Protein AF-A0A4U3AS65-F1 (afdb_monomer_lite)

Radius o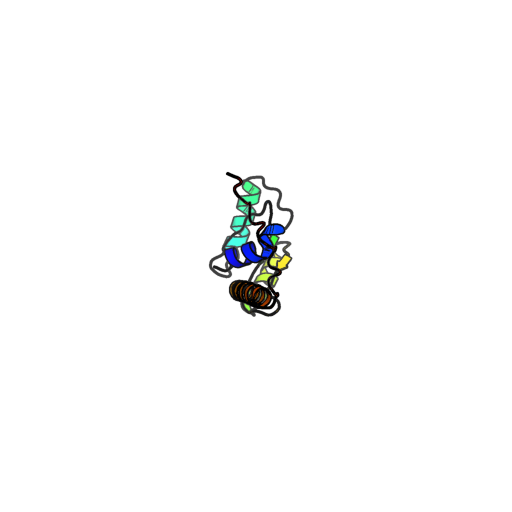f gyration: 22.05 Å; chains: 1; bounding box: 45×23×76 Å

Structure (mmCIF, N/CA/C/O backbone):
data_AF-A0A4U3AS65-F1
#
_entry.id   AF-A0A4U3AS65-F1
#
loop_
_atom_site.group_PDB
_atom_site.id
_atom_site.type_symbol
_atom_site.label_atom_id
_atom_site.label_alt_id
_atom_site.label_comp_id
_atom_site.label_asym_id
_atom_site.label_entity_id
_atom_site.label_seq_id
_atom_site.pdbx_PDB_ins_code
_atom_site.Cartn_x
_atom_site.Cartn_y
_atom_site.Cartn_z
_atom_site.occupancy
_atom_site.B_iso_or_equiv
_atom_site.auth_seq_id
_atom_site.auth_comp_id
_atom_site.auth_asym_id
_atom_site.auth_atom_id
_atom_site.pdbx_PDB_model_num
ATOM 1 N N . ILE A 1 1 ? 0.220 8.470 -8.718 1.00 72.81 1 ILE A N 1
ATOM 2 C CA . ILE A 1 1 ? 0.093 7.742 -10.009 1.00 72.81 1 ILE A CA 1
ATOM 3 C C . ILE A 1 1 ? 0.071 6.235 -9.754 1.00 72.81 1 ILE A C 1
ATOM 5 O O . ILE A 1 1 ? -0.701 5.524 -10.386 1.00 72.81 1 ILE A O 1
ATOM 9 N N . ASP A 1 2 ? 0.804 5.775 -8.745 1.00 75.56 2 ASP A N 1
ATOM 10 C CA . ASP A 1 2 ? 1.026 4.360 -8.418 1.00 75.56 2 ASP A CA 1
ATOM 11 C C . ASP A 1 2 ? -0.244 3.586 -8.068 1.00 75.56 2 ASP A C 1
ATOM 13 O O . ASP A 1 2 ? -0.440 2.489 -8.579 1.00 75.56 2 ASP A O 1
ATOM 17 N N . MET A 1 3 ? -1.166 4.186 -7.304 1.00 84.94 3 MET A N 1
ATOM 18 C CA . MET A 1 3 ? -2.455 3.558 -6.971 1.00 84.94 3 MET A CA 1
ATOM 19 C C . MET A 1 3 ? -3.253 3.159 -8.223 1.00 84.94 3 MET A C 1
ATOM 21 O O . MET A 1 3 ? -3.774 2.049 -8.306 1.00 84.94 3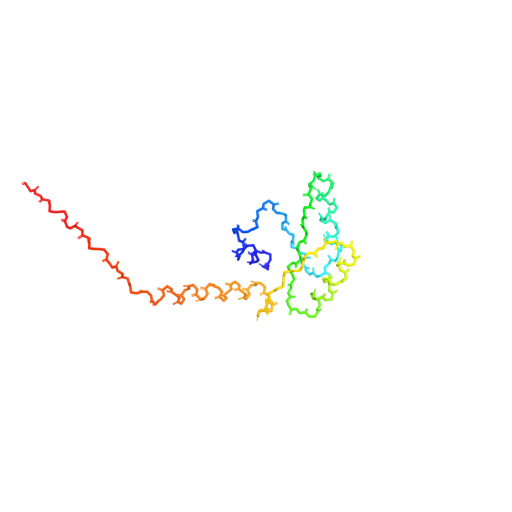 MET A O 1
ATOM 25 N N . LEU A 1 4 ? -3.340 4.056 -9.212 1.00 84.88 4 LEU A N 1
ATOM 26 C CA . LEU A 1 4 ? -4.071 3.782 -10.451 1.00 84.88 4 LEU A CA 1
ATOM 27 C C . LEU A 1 4 ? -3.323 2.781 -11.332 1.00 84.88 4 LEU A C 1
ATOM 29 O O . LEU A 1 4 ? -3.962 1.960 -11.985 1.00 84.88 4 LEU A O 1
ATOM 33 N N . SER A 1 5 ? -1.988 2.818 -11.337 1.00 83.94 5 SER A N 1
ATOM 34 C CA . SER A 1 5 ? -1.178 1.830 -12.052 1.00 83.94 5 SER A CA 1
ATOM 35 C C . SER A 1 5 ? -1.382 0.426 -11.480 1.00 83.94 5 SER A C 1
ATOM 37 O O . SER A 1 5 ? -1.661 -0.498 -12.242 1.00 83.94 5 SER A O 1
ATOM 39 N N . HIS A 1 6 ? -1.347 0.274 -10.153 1.00 84.69 6 HIS A N 1
ATOM 40 C CA . HIS A 1 6 ? -1.612 -0.994 -9.468 1.00 84.69 6 HIS A CA 1
ATOM 41 C C . HIS A 1 6 ? -3.019 -1.527 -9.763 1.00 84.69 6 HIS A C 1
ATOM 43 O O . HIS A 1 6 ? -3.167 -2.676 -10.190 1.00 84.69 6 HIS A O 1
ATOM 49 N N . TRP A 1 7 ? -4.040 -0.671 -9.639 1.00 86.75 7 TRP A N 1
ATOM 50 C CA . TRP A 1 7 ? -5.416 -1.043 -9.966 1.00 86.75 7 TRP A CA 1
ATOM 51 C C . TRP A 1 7 ? -5.574 -1.446 -11.434 1.00 86.75 7 TRP A C 1
ATOM 53 O O . TRP A 1 7 ? -6.159 -2.484 -11.721 1.00 86.75 7 TRP A O 1
ATOM 63 N N . SER A 1 8 ? -4.999 -0.684 -12.369 1.00 84.12 8 SER A N 1
ATOM 64 C CA . SER A 1 8 ? -5.101 -0.958 -13.807 1.00 84.12 8 SER A CA 1
ATOM 65 C C . SER A 1 8 ? -4.480 -2.303 -14.197 1.00 84.12 8 SER A C 1
ATOM 67 O O . SER A 1 8 ? -5.053 -3.013 -15.024 1.00 84.12 8 SER A O 1
ATOM 69 N N . ILE A 1 9 ? -3.353 -2.685 -13.585 1.00 83.44 9 ILE A N 1
ATOM 70 C CA . ILE A 1 9 ? -2.699 -3.984 -13.824 1.00 83.44 9 ILE A CA 1
ATOM 71 C C . ILE A 1 9 ? -3.576 -5.141 -13.314 1.00 83.44 9 ILE A C 1
ATOM 73 O O . ILE A 1 9 ? -3.609 -6.219 -13.911 1.00 83.44 9 ILE A O 1
ATOM 77 N N . LYS A 1 10 ? -4.300 -4.931 -12.208 1.00 82.31 10 LYS A N 1
ATOM 78 C CA . LYS A 1 10 ? -5.055 -5.971 -11.492 1.00 82.31 10 LYS A CA 1
ATOM 79 C C . LYS A 1 10 ? -6.567 -5.745 -11.508 1.00 82.31 10 LYS A C 1
ATOM 81 O O . LYS A 1 10 ? -7.261 -6.289 -10.653 1.00 82.31 10 LYS A O 1
ATOM 86 N N . GLN A 1 11 ? -7.089 -5.020 -12.497 1.00 79.25 11 GLN A N 1
ATOM 87 C CA . GLN A 1 11 ? -8.501 -4.612 -12.569 1.00 79.25 11 GLN A CA 1
ATOM 88 C C . GLN A 1 11 ? -9.487 -5.785 -12.428 1.00 79.25 11 GLN A C 1
ATOM 90 O O . GLN A 1 11 ? -10.525 -5.659 -11.792 1.00 79.25 11 GLN A O 1
ATOM 95 N N . ASN A 1 12 ? -9.120 -6.964 -12.940 1.00 80.38 12 ASN A N 1
ATOM 96 C CA . ASN A 1 12 ? -9.956 -8.164 -12.865 1.00 80.38 12 ASN A CA 1
ATOM 97 C C . ASN A 1 12 ? -9.889 -8.876 -11.502 1.00 80.38 12 ASN A C 1
ATOM 99 O O . ASN A 1 12 ? -10.704 -9.751 -11.234 1.00 80.38 12 ASN A O 1
ATOM 103 N N . LYS A 1 13 ? -8.900 -8.550 -10.661 1.00 82.56 13 LYS A N 1
ATOM 104 C CA . LYS A 1 13 ? -8.659 -9.175 -9.350 1.00 82.56 13 LYS A CA 1
ATOM 105 C C . LYS A 1 13 ? -9.095 -8.285 -8.186 1.00 82.56 13 LYS A C 1
ATOM 107 O O . LYS A 1 13 ? -9.463 -8.805 -7.142 1.00 82.56 13 LYS A O 1
ATOM 112 N N . ILE A 1 14 ? -9.035 -6.964 -8.352 1.00 83.94 14 ILE A N 1
ATOM 113 C CA . ILE A 1 14 ? -9.380 -5.999 -7.305 1.00 83.94 14 ILE A CA 1
ATOM 114 C C . ILE A 1 14 ? -10.855 -5.617 -7.456 1.00 83.94 14 ILE A C 1
ATOM 116 O O . ILE A 1 14 ? -11.206 -4.753 -8.257 1.00 83.94 14 ILE A O 1
ATOM 120 N N . GLN A 1 15 ? -11.716 -6.269 -6.676 1.00 83.69 15 GLN A N 1
ATOM 121 C CA . GLN A 1 15 ? -13.151 -5.985 -6.588 1.00 83.69 15 GLN A CA 1
ATOM 122 C C . GLN A 1 15 ? -13.553 -5.793 -5.124 1.00 83.69 15 GLN A C 1
ATOM 124 O O . GLN A 1 15 ? -12.935 -6.380 -4.240 1.00 83.69 15 GLN A O 1
ATOM 129 N N . ASN A 1 16 ? -14.585 -4.980 -4.866 1.00 86.44 16 ASN A N 1
ATOM 130 C CA . ASN A 1 16 ? -15.064 -4.664 -3.510 1.00 86.44 16 ASN A CA 1
ATOM 131 C C . ASN A 1 16 ? -13.951 -4.176 -2.563 1.00 86.44 16 ASN A C 1
ATOM 133 O O . ASN A 1 16 ? -13.939 -4.497 -1.378 1.00 86.44 16 ASN A O 1
ATOM 137 N N . ALA A 1 17 ? -12.998 -3.418 -3.105 1.00 87.31 17 ALA A N 1
ATOM 138 C CA . ALA A 1 17 ? -11.825 -2.951 -2.382 1.00 87.31 17 ALA A CA 1
ATOM 139 C C . ALA A 1 17 ? -11.862 -1.432 -2.200 1.00 87.31 17 ALA A C 1
ATOM 141 O O . ALA A 1 17 ? -12.274 -0.693 -3.097 1.00 87.31 17 ALA A O 1
ATOM 142 N N . ARG A 1 18 ? -11.353 -0.961 -1.058 1.00 88.19 18 ARG A N 1
ATOM 143 C CA . ARG A 1 18 ? -11.042 0.453 -0.829 1.00 88.19 18 ARG A CA 1
ATOM 144 C C . ARG A 1 18 ? -9.572 0.683 -1.159 1.00 88.19 18 ARG A C 1
ATOM 146 O O . ARG A 1 18 ? -8.697 0.141 -0.492 1.00 88.19 18 ARG A O 1
ATOM 153 N N . LEU A 1 19 ? -9.304 1.488 -2.182 1.00 89.19 19 LEU A N 1
ATOM 154 C CA . LEU A 1 19 ? -7.945 1.896 -2.533 1.00 89.19 19 LEU A CA 1
ATOM 155 C C . LEU A 1 19 ? -7.618 3.223 -1.855 1.00 89.19 19 LEU A C 1
ATOM 157 O O . LEU A 1 19 ? -8.404 4.168 -1.923 1.00 89.19 19 LEU A O 1
ATOM 161 N N . VAL A 1 20 ? -6.451 3.298 -1.216 1.00 87.94 20 VAL A N 1
ATOM 162 C CA . VAL A 1 20 ? -6.009 4.491 -0.489 1.00 87.94 20 VAL A CA 1
ATOM 163 C C . VAL A 1 20 ? -4.614 4.886 -0.939 1.00 87.94 20 VAL A C 1
ATOM 165 O O . VAL A 1 20 ? -3.656 4.134 -0.790 1.00 87.94 20 VAL A O 1
ATOM 168 N N . SER A 1 21 ? -4.497 6.102 -1.472 1.00 88.38 21 SER A N 1
ATOM 169 C CA . SER A 1 21 ? -3.208 6.704 -1.807 1.00 88.38 21 SER A CA 1
ATOM 170 C C . SER A 1 21 ? -2.625 7.403 -0.584 1.00 88.38 21 SER A C 1
ATOM 172 O O . SER A 1 21 ? -3.196 8.369 -0.076 1.00 88.38 21 SER A O 1
ATOM 174 N N . MET A 1 22 ? -1.461 6.950 -0.124 1.00 84.00 22 MET A N 1
ATOM 175 C CA . MET A 1 22 ? -0.850 7.458 1.107 1.00 84.00 22 MET A CA 1
ATOM 176 C C . MET A 1 22 ? -0.013 8.736 0.927 1.00 84.00 22 MET A C 1
ATOM 178 O O . MET A 1 22 ? 0.341 9.365 1.924 1.00 84.00 22 MET A O 1
ATOM 182 N N . HIS A 1 23 ? 0.290 9.148 -0.314 1.00 79.50 23 HIS A N 1
ATOM 183 C CA . HIS A 1 23 ? 1.200 10.272 -0.606 1.00 79.50 23 HIS A CA 1
ATOM 184 C C . HIS A 1 23 ? 2.495 10.209 0.244 1.00 79.50 23 HIS A C 1
ATOM 186 O O . HIS A 1 23 ? 2.847 11.165 0.944 1.00 79.50 23 HIS A O 1
ATOM 192 N N . GLY A 1 24 ? 3.161 9.046 0.223 1.00 79.00 24 GLY A N 1
ATOM 193 C CA . GLY A 1 24 ? 4.355 8.723 1.015 1.00 79.00 24 GLY A CA 1
ATOM 194 C C . GLY A 1 24 ? 4.112 7.683 2.118 1.00 79.00 24 GLY A C 1
ATOM 195 O O . GLY A 1 24 ? 2.978 7.291 2.388 1.00 79.00 24 GLY A O 1
ATOM 196 N N . LEU A 1 25 ? 5.188 7.235 2.771 1.00 81.94 25 LEU A N 1
ATOM 197 C CA . LEU A 1 25 ? 5.174 6.197 3.814 1.00 81.94 25 LEU A CA 1
ATOM 198 C C . LEU A 1 25 ? 4.654 6.747 5.156 1.00 81.94 25 LEU A C 1
ATOM 200 O O . LEU A 1 25 ? 5.418 7.066 6.064 1.00 81.94 25 LEU A O 1
ATOM 204 N N . LYS A 1 26 ? 3.333 6.913 5.271 1.00 86.00 26 LYS A N 1
ATOM 205 C CA . LYS A 1 26 ? 2.669 7.495 6.450 1.00 86.00 26 LYS A CA 1
ATOM 206 C C . LYS A 1 26 ? 1.807 6.463 7.174 1.00 86.00 26 LYS A C 1
ATOM 208 O O . LYS A 1 26 ? 0.659 6.234 6.799 1.00 86.00 26 LYS A O 1
ATOM 213 N N . SER A 1 27 ? 2.313 5.908 8.276 1.00 84.38 27 SER A N 1
ATOM 214 C CA . SER A 1 27 ? 1.597 4.899 9.083 1.00 84.38 27 SER A CA 1
ATOM 215 C C . SER A 1 27 ? 0.244 5.399 9.595 1.00 84.38 27 SER A C 1
ATOM 217 O O . SER A 1 27 ? -0.734 4.656 9.593 1.00 84.38 27 SER A O 1
ATOM 219 N N . LYS A 1 28 ? 0.159 6.688 9.964 1.00 86.81 28 LYS A N 1
ATOM 220 C CA . LYS A 1 28 ? -1.091 7.318 10.422 1.00 86.81 28 LYS A CA 1
ATOM 221 C C . LYS A 1 28 ? -2.213 7.188 9.394 1.00 86.81 28 LYS A C 1
ATOM 223 O O . LYS A 1 28 ? -3.340 6.912 9.776 1.00 86.81 28 LYS A O 1
ATOM 228 N N . THR A 1 29 ? -1.906 7.350 8.108 1.00 87.81 29 THR A N 1
ATOM 229 C CA . THR A 1 29 ? -2.902 7.268 7.033 1.00 87.81 29 THR A CA 1
ATOM 230 C C . THR A 1 29 ? -3.462 5.856 6.894 1.00 87.81 29 THR A C 1
ATOM 232 O O . THR A 1 29 ? -4.669 5.701 6.732 1.00 87.81 29 THR A O 1
ATOM 235 N N . VAL A 1 30 ? -2.614 4.829 7.016 1.00 87.12 30 VAL A N 1
ATOM 236 C CA . VAL A 1 30 ? -3.053 3.425 6.953 1.00 87.12 30 VAL A CA 1
ATOM 237 C C . VAL A 1 30 ? -3.975 3.098 8.122 1.00 87.12 30 VAL A C 1
ATOM 239 O O . VAL A 1 30 ? -5.079 2.598 7.922 1.00 87.12 30 VAL A O 1
ATOM 242 N N . ILE A 1 31 ? -3.547 3.436 9.340 1.00 88.12 31 ILE A N 1
ATOM 243 C CA . ILE A 1 31 ? -4.322 3.167 10.554 1.00 88.12 31 ILE A CA 1
ATOM 244 C C . ILE A 1 31 ? -5.648 3.934 10.520 1.00 88.12 31 ILE A C 1
ATOM 246 O O . ILE A 1 31 ? -6.690 3.355 10.817 1.00 88.12 31 ILE A O 1
ATOM 250 N N . GLN A 1 32 ? -5.627 5.209 10.122 1.00 90.25 32 GLN A N 1
ATOM 251 C CA . GLN A 1 32 ? -6.835 6.022 10.006 1.00 90.25 32 GLN A CA 1
ATOM 252 C C . GLN A 1 32 ? -7.816 5.411 9.003 1.00 90.25 32 GLN A C 1
ATOM 254 O O . GLN A 1 32 ? -8.977 5.214 9.340 1.00 90.25 32 GLN A O 1
ATOM 259 N N . SER A 1 33 ? -7.339 5.010 7.821 1.00 89.69 33 SER A N 1
ATOM 260 C CA . SER A 1 33 ? -8.191 4.360 6.825 1.00 89.69 33 SER A CA 1
ATOM 261 C C . SER A 1 33 ? -8.800 3.053 7.327 1.00 89.69 33 SER A C 1
ATOM 263 O O . SER A 1 33 ? -9.941 2.746 6.980 1.00 89.69 33 SER A O 1
ATOM 265 N N . LEU A 1 34 ? -8.047 2.264 8.095 1.00 88.69 34 LEU A N 1
ATOM 266 C CA . LEU A 1 34 ? -8.548 1.019 8.670 1.00 88.69 34 LEU A CA 1
ATOM 267 C C . LEU A 1 34 ? -9.625 1.302 9.724 1.00 88.69 34 LEU A C 1
ATOM 269 O O . LEU A 1 34 ? -10.666 0.647 9.742 1.00 88.69 3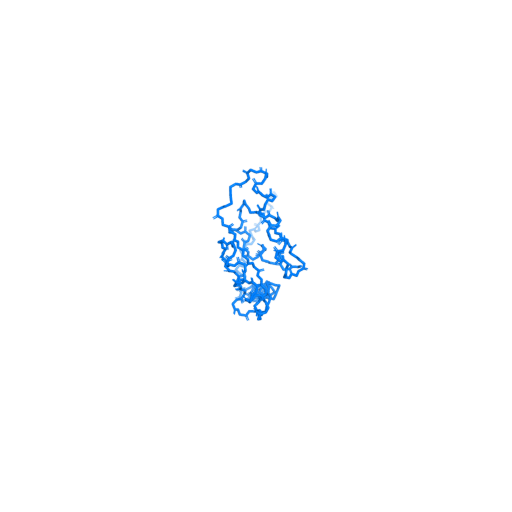4 LEU A O 1
ATOM 273 N N . MET A 1 35 ? -9.396 2.301 10.582 1.00 90.12 35 MET A N 1
ATOM 274 C CA . MET A 1 35 ? -10.379 2.734 11.574 1.00 90.12 35 MET A CA 1
ATOM 275 C C . MET A 1 35 ? -11.648 3.273 10.920 1.00 90.12 35 MET A C 1
ATOM 277 O O . MET A 1 35 ? -12.735 2.947 11.386 1.00 90.12 35 MET A O 1
ATOM 281 N N . ASP A 1 36 ? -11.526 4.071 9.863 1.00 92.31 36 ASP A N 1
ATOM 282 C CA . ASP A 1 36 ? -12.670 4.653 9.162 1.00 92.31 36 ASP A CA 1
ATOM 283 C C . ASP A 1 36 ? -13.509 3.559 8.500 1.00 92.31 36 ASP A C 1
ATOM 285 O O . ASP A 1 36 ? -14.714 3.501 8.726 1.00 92.31 36 ASP A O 1
ATOM 289 N N . ALA A 1 37 ? -12.874 2.605 7.811 1.00 89.75 37 ALA A N 1
ATOM 290 C CA . ALA A 1 37 ? -13.569 1.446 7.251 1.00 89.75 37 ALA A CA 1
ATOM 291 C C . ALA A 1 37 ? -14.289 0.617 8.332 1.00 89.75 37 ALA A C 1
ATOM 293 O O . ALA A 1 37 ? -15.435 0.211 8.144 1.00 89.75 37 ALA A O 1
ATOM 294 N N . LYS A 1 38 ? -13.660 0.419 9.497 1.00 88.94 38 LYS A N 1
ATOM 295 C CA . LYS A 1 38 ? -14.285 -0.285 10.625 1.00 88.94 38 LYS A CA 1
ATOM 296 C C . LYS A 1 38 ? -15.452 0.500 11.235 1.00 88.94 38 LYS A C 1
ATOM 298 O O . LYS A 1 38 ? -16.458 -0.100 11.598 1.00 88.94 38 LYS A O 1
ATOM 303 N N . LYS A 1 39 ? -15.338 1.828 11.348 1.00 92.38 39 LYS A N 1
ATOM 304 C CA . LYS A 1 39 ? -16.408 2.714 11.845 1.00 92.38 39 LYS A CA 1
ATOM 305 C C . LYS A 1 39 ? -17.604 2.767 10.900 1.00 92.38 39 LYS A C 1
ATOM 307 O O . LYS A 1 39 ? -18.733 2.828 11.366 1.00 92.38 39 LYS A O 1
ATOM 312 N N . GLU A 1 40 ? -17.353 2.713 9.597 1.00 92.19 40 GLU A N 1
ATOM 313 C CA . GLU A 1 40 ? -18.380 2.601 8.556 1.00 92.19 40 GLU A CA 1
ATOM 314 C C . GLU A 1 40 ? -19.077 1.221 8.566 1.00 92.19 40 GLU A C 1
ATOM 316 O O . GLU A 1 40 ? -20.082 1.034 7.886 1.00 92.19 40 GLU A O 1
ATOM 321 N N . GLY A 1 41 ? -18.585 0.260 9.361 1.00 90.44 41 GLY A N 1
ATOM 322 C CA . GLY A 1 41 ? -19.167 -1.076 9.491 1.00 90.44 41 GLY A CA 1
ATOM 323 C C . GLY A 1 41 ? -18.726 -2.052 8.401 1.00 90.44 41 GLY A C 1
ATOM 324 O O . GLY A 1 41 ? -19.371 -3.081 8.207 1.00 90.44 41 GLY A O 1
ATOM 325 N N . HIS A 1 42 ? -17.642 -1.755 7.679 1.00 88.81 42 HIS A N 1
ATOM 326 C CA . HIS A 1 42 ? -17.104 -2.663 6.673 1.00 88.81 42 HIS A CA 1
ATOM 327 C C . HIS A 1 42 ? -16.298 -3.798 7.316 1.00 88.81 42 HIS A C 1
ATOM 329 O O . HIS A 1 42 ? -15.420 -3.565 8.148 1.00 88.81 42 HIS A O 1
ATOM 335 N N . ASP A 1 43 ? -16.572 -5.029 6.881 1.00 86.19 43 ASP A N 1
ATOM 336 C CA . ASP A 1 43 ? -15.778 -6.205 7.233 1.00 86.19 43 ASP A CA 1
ATOM 337 C C . ASP A 1 43 ? -14.529 -6.283 6.342 1.00 86.19 43 ASP A C 1
ATOM 339 O O . ASP A 1 43 ? -14.615 -6.439 5.119 1.00 86.19 43 ASP A O 1
ATOM 343 N N . ILE A 1 44 ? -13.355 -6.122 6.952 1.00 87.38 44 ILE A N 1
ATOM 344 C CA . ILE A 1 44 ? -12.075 -6.032 6.247 1.00 87.38 44 ILE A CA 1
ATOM 345 C C . ILE A 1 44 ? -11.438 -7.416 6.234 1.00 87.38 44 ILE A C 1
ATOM 347 O O . ILE A 1 44 ? -10.811 -7.832 7.205 1.00 87.38 44 ILE A O 1
ATOM 351 N N . LYS A 1 45 ? -11.588 -8.121 5.110 1.00 88.12 45 LYS A N 1
ATOM 352 C CA . LYS A 1 45 ? -11.053 -9.481 4.938 1.00 88.12 45 LYS A CA 1
ATOM 353 C C . LYS A 1 45 ? -9.542 -9.518 4.773 1.00 88.12 45 LYS A C 1
ATOM 355 O O . LYS A 1 45 ? -8.892 -10.450 5.231 1.00 88.12 45 LYS A O 1
ATOM 360 N N . GLU A 1 46 ? -8.993 -8.538 4.065 1.00 89.75 46 GLU A N 1
ATOM 361 C CA . GLU A 1 46 ? -7.561 -8.451 3.822 1.00 89.75 46 GLU A CA 1
ATOM 362 C C . GLU A 1 46 ? -7.113 -7.005 3.625 1.00 89.75 46 GLU A C 1
ATOM 364 O O . GLU A 1 46 ? -7.826 -6.180 3.052 1.00 89.75 46 GLU A O 1
ATOM 369 N N . VAL A 1 47 ? -5.901 -6.719 4.096 1.00 89.31 47 VAL A N 1
ATOM 370 C CA . VAL A 1 47 ? -5.201 -5.454 3.875 1.00 89.31 47 VAL A CA 1
ATOM 371 C C . VAL A 1 47 ? -3.966 -5.757 3.042 1.00 89.31 47 VAL A C 1
ATOM 373 O O . VAL A 1 47 ? -3.142 -6.586 3.426 1.00 89.31 47 VAL A O 1
ATOM 376 N N . ILE A 1 48 ? -3.837 -5.100 1.892 1.00 90.12 48 ILE A N 1
ATOM 377 C CA . ILE A 1 48 ? -2.704 -5.277 0.979 1.00 90.12 48 ILE A CA 1
ATOM 378 C C . ILE A 1 48 ? -1.942 -3.959 0.902 1.00 90.12 48 ILE A C 1
ATOM 380 O O . ILE A 1 48 ? -2.520 -2.923 0.574 1.00 90.12 48 ILE A O 1
ATOM 384 N N . MET A 1 49 ? -0.640 -3.996 1.183 1.00 89.81 49 MET A N 1
ATOM 385 C CA . MET A 1 49 ? 0.243 -2.848 1.009 1.00 89.81 49 MET A CA 1
ATOM 386 C C . MET A 1 49 ? 1.031 -2.968 -0.291 1.00 89.81 49 MET A C 1
ATOM 388 O O . MET A 1 49 ? 1.907 -3.822 -0.427 1.00 89.81 49 MET A O 1
ATOM 392 N N . ALA A 1 50 ? 0.709 -2.070 -1.222 1.00 88.88 50 ALA A N 1
ATOM 393 C CA . ALA A 1 50 ? 1.365 -1.930 -2.513 1.00 88.88 50 ALA A CA 1
ATOM 394 C C . ALA A 1 50 ? 2.348 -0.749 -2.491 1.00 88.88 50 ALA A C 1
ATOM 396 O O . ALA A 1 50 ? 2.006 0.359 -2.902 1.00 88.88 50 ALA A O 1
ATOM 397 N N . VAL A 1 51 ? 3.550 -0.978 -1.959 1.00 86.56 51 VAL A N 1
ATOM 398 C CA . VAL A 1 51 ? 4.628 0.029 -1.871 1.00 86.56 51 VAL A CA 1
ATOM 399 C C . VAL A 1 51 ? 5.707 -0.215 -2.928 1.00 86.56 51 VAL A C 1
ATOM 401 O O . VAL A 1 51 ? 5.776 -1.298 -3.514 1.00 86.56 51 VAL A O 1
ATOM 404 N N . ASP A 1 52 ? 6.551 0.791 -3.154 1.00 84.31 52 ASP A N 1
ATOM 405 C CA . ASP A 1 52 ? 7.690 0.706 -4.071 1.00 84.31 52 ASP A CA 1
ATOM 406 C C . ASP A 1 52 ? 8.710 -0.350 -3.615 1.00 84.31 52 ASP A C 1
ATOM 408 O O . ASP A 1 52 ? 8.865 -0.630 -2.420 1.00 84.31 52 ASP A O 1
ATOM 412 N N . ASN A 1 53 ? 9.436 -0.940 -4.568 1.00 84.56 53 ASN A N 1
ATOM 413 C CA . ASN A 1 53 ? 10.471 -1.939 -4.290 1.00 84.56 53 ASN A CA 1
ATOM 414 C C . ASN A 1 53 ? 11.796 -1.280 -3.891 1.00 84.56 53 ASN A C 1
ATOM 416 O O . ASN A 1 53 ? 12.828 -1.457 -4.541 1.00 84.56 53 ASN A O 1
ATOM 420 N N . ASP A 1 54 ? 11.778 -0.508 -2.812 1.00 86.75 54 ASP A N 1
ATOM 421 C CA . ASP A 1 54 ? 12.974 0.078 -2.223 1.00 86.75 54 ASP A CA 1
ATOM 422 C C . ASP A 1 54 ? 13.130 -0.310 -0.747 1.00 86.75 54 ASP A C 1
ATOM 424 O O . ASP A 1 54 ? 12.309 -1.019 -0.154 1.00 86.75 54 ASP A O 1
ATOM 428 N N . LYS A 1 55 ? 14.253 0.102 -0.153 1.00 88.06 55 LYS A N 1
ATOM 429 C CA . LYS A 1 55 ? 14.550 -0.198 1.249 1.00 88.06 55 LYS A CA 1
ATOM 430 C C . LYS A 1 55 ? 13.511 0.425 2.188 1.00 88.06 55 LYS A C 1
ATOM 432 O O . LYS A 1 55 ? 13.078 -0.231 3.126 1.00 88.06 55 LYS A O 1
ATOM 437 N N . ALA A 1 56 ? 13.076 1.653 1.907 1.00 87.94 56 ALA A N 1
ATOM 438 C CA . ALA A 1 56 ? 12.135 2.370 2.757 1.00 87.94 56 ALA A CA 1
ATOM 439 C C . ALA A 1 56 ? 10.742 1.716 2.747 1.00 87.94 56 ALA A C 1
ATOM 441 O O . ALA A 1 56 ? 10.124 1.576 3.800 1.00 87.94 56 ALA A O 1
ATOM 442 N N . GLY A 1 57 ? 10.266 1.259 1.588 1.00 87.12 57 GLY A N 1
ATOM 443 C CA . GLY A 1 57 ? 9.015 0.523 1.430 1.00 87.12 57 GLY A CA 1
ATOM 444 C C . GLY A 1 57 ? 9.031 -0.809 2.177 1.00 87.12 57 GLY A C 1
ATOM 445 O O . GLY A 1 57 ? 8.071 -1.128 2.880 1.00 87.12 57 GLY A O 1
ATOM 446 N N . LYS A 1 58 ? 10.141 -1.554 2.103 1.00 88.94 58 LYS A N 1
ATOM 447 C CA . LYS A 1 58 ? 10.316 -2.812 2.852 1.00 88.94 58 LYS A CA 1
ATOM 448 C C . LYS A 1 58 ? 10.337 -2.584 4.363 1.00 88.94 58 LYS A C 1
ATOM 450 O O . LYS A 1 58 ? 9.583 -3.243 5.080 1.00 88.94 58 LYS A O 1
ATOM 455 N N . ASP A 1 59 ? 11.119 -1.613 4.831 1.00 91.00 59 ASP A N 1
ATOM 456 C CA . ASP A 1 59 ? 11.191 -1.242 6.251 1.00 91.00 59 ASP A CA 1
ATOM 457 C C . ASP A 1 59 ? 9.809 -0.793 6.772 1.00 91.00 59 ASP A C 1
ATOM 459 O O . ASP A 1 59 ? 9.388 -1.135 7.884 1.00 91.00 59 ASP A O 1
ATOM 463 N N . PHE A 1 60 ? 9.046 -0.079 5.939 1.00 89.75 60 PHE A N 1
ATOM 464 C CA . PHE A 1 60 ? 7.689 0.351 6.258 1.00 89.75 60 PHE A CA 1
ATOM 465 C C . PHE A 1 60 ? 6.699 -0.814 6.351 1.00 89.75 60 PHE A C 1
ATOM 467 O O . PHE A 1 60 ? 5.925 -0.873 7.309 1.00 89.75 60 PHE A O 1
ATOM 474 N N . ILE A 1 61 ? 6.732 -1.763 5.408 1.00 89.81 61 ILE A N 1
ATOM 475 C CA . ILE A 1 61 ? 5.914 -2.981 5.481 1.00 89.81 61 ILE A CA 1
ATOM 476 C C . ILE A 1 61 ? 6.200 -3.748 6.760 1.00 89.81 61 ILE A C 1
ATOM 478 O O . ILE A 1 61 ? 5.263 -4.130 7.459 1.00 89.81 61 ILE A O 1
ATOM 482 N N . GLN A 1 62 ? 7.475 -3.957 7.073 1.00 89.69 62 GLN A N 1
ATOM 483 C CA . GLN A 1 62 ? 7.868 -4.700 8.262 1.00 89.69 62 GLN A CA 1
ATOM 484 C C . GLN A 1 62 ? 7.362 -4.017 9.534 1.00 89.69 62 GLN A C 1
ATOM 486 O O . GLN A 1 62 ? 6.800 -4.678 10.404 1.00 89.69 62 GLN A O 1
ATOM 491 N N . THR A 1 63 ? 7.483 -2.690 9.603 1.00 89.38 63 THR A N 1
ATOM 492 C CA . THR A 1 63 ? 6.947 -1.906 10.720 1.00 89.38 63 THR A CA 1
ATOM 493 C C . THR A 1 63 ? 5.436 -2.089 10.840 1.00 89.38 63 THR A C 1
ATOM 495 O O . THR A 1 63 ? 4.937 -2.361 11.925 1.00 89.38 63 THR A O 1
ATOM 498 N N . MET A 1 64 ? 4.697 -1.981 9.734 1.00 88.19 64 MET A N 1
ATOM 499 C CA . MET A 1 64 ? 3.235 -2.078 9.743 1.00 88.19 64 MET A CA 1
ATOM 500 C C . MET A 1 64 ? 2.725 -3.495 10.034 1.00 88.19 64 MET A C 1
ATOM 502 O O . MET A 1 64 ? 1.726 -3.623 10.738 1.00 88.19 64 MET A O 1
ATOM 506 N N . LYS A 1 65 ? 3.424 -4.544 9.576 1.00 88.69 65 LYS A N 1
ATOM 507 C CA . LYS A 1 65 ? 3.108 -5.951 9.888 1.00 88.69 65 LYS A CA 1
ATOM 508 C C . LYS A 1 65 ? 3.138 -6.240 11.392 1.00 88.69 65 LYS A C 1
ATOM 510 O O . LYS A 1 65 ? 2.400 -7.097 11.858 1.00 88.69 65 LYS A O 1
ATOM 515 N N . CYS A 1 66 ? 3.948 -5.509 12.164 1.00 86.19 66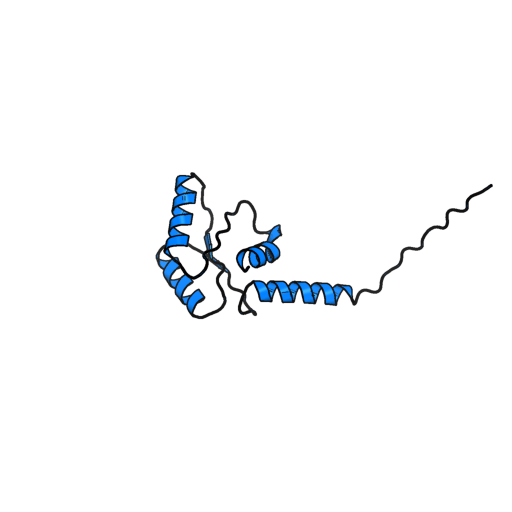 CYS A N 1
ATOM 516 C CA . CYS A 1 66 ? 3.947 -5.625 13.625 1.00 86.19 66 CYS A 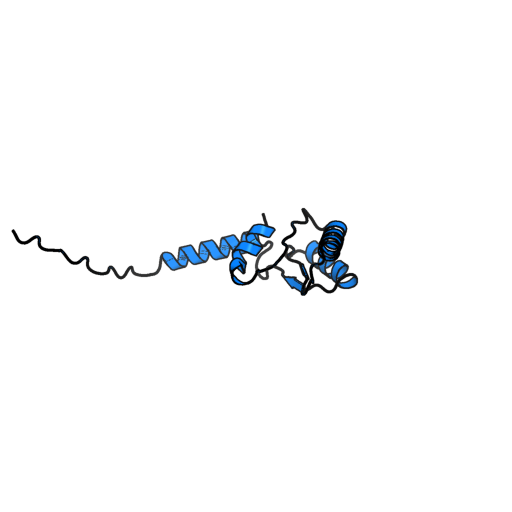CA 1
ATOM 517 C C . CYS A 1 66 ? 2.668 -5.074 14.278 1.00 86.19 66 CYS A C 1
ATOM 519 O O . CYS A 1 66 ? 2.358 -5.457 15.403 1.00 86.19 66 CYS A O 1
ATOM 521 N N . PHE A 1 67 ? 1.940 -4.171 13.611 1.00 83.94 67 PHE A N 1
ATOM 522 C CA . PHE A 1 67 ? 0.734 -3.536 14.157 1.00 83.94 67 PHE A CA 1
ATOM 523 C C . PHE A 1 67 ? -0.566 -4.093 13.573 1.00 83.94 67 PHE A C 1
ATOM 525 O O . PHE A 1 67 ? -1.594 -4.068 14.247 1.00 83.94 67 PHE A O 1
ATOM 532 N N . VAL A 1 68 ? -0.544 -4.539 12.316 1.00 83.06 68 VAL A N 1
ATOM 533 C CA . VAL A 1 68 ? -1.730 -4.959 11.562 1.00 83.06 68 VAL A CA 1
ATOM 534 C C . VAL A 1 68 ? -1.378 -6.171 10.706 1.00 83.06 68 VAL A C 1
ATOM 536 O O . VAL A 1 68 ? -0.336 -6.182 10.052 1.00 83.06 68 VAL A O 1
ATOM 539 N N . ASP A 1 69 ? -2.271 -7.158 10.665 1.00 86.19 69 ASP A N 1
ATOM 540 C CA . ASP A 1 69 ? -2.150 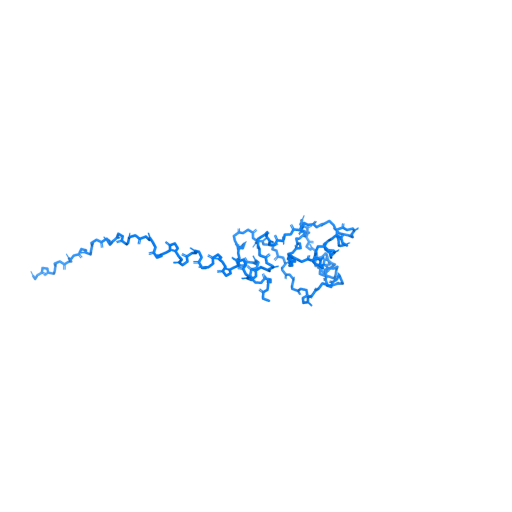-8.274 9.729 1.00 86.19 69 ASP A CA 1
ATOM 541 C C . ASP A 1 69 ? -2.381 -7.775 8.294 1.00 86.19 69 ASP A C 1
ATOM 543 O O . ASP A 1 69 ? -3.474 -7.328 7.933 1.00 86.19 69 ASP A O 1
ATOM 547 N N . LEU A 1 70 ? -1.314 -7.769 7.495 1.00 90.31 70 LEU A N 1
ATOM 548 C CA . LEU A 1 70 ? -1.317 -7.252 6.131 1.00 90.31 70 LEU A CA 1
ATOM 549 C C . LEU A 1 70 ? -0.442 -8.100 5.212 1.00 90.31 70 LEU A C 1
ATOM 551 O O . LEU A 1 70 ? 0.588 -8.655 5.609 1.00 90.31 70 LEU A O 1
ATOM 555 N N . LYS A 1 71 ? -0.828 -8.138 3.938 1.00 89.44 71 LYS A N 1
ATOM 556 C CA . LYS A 1 71 ? -0.066 -8.757 2.854 1.00 89.44 71 LYS A CA 1
ATOM 557 C C . LYS A 1 71 ? 0.758 -7.702 2.131 1.00 89.44 71 LYS A C 1
ATOM 559 O O . LYS A 1 71 ? 0.317 -6.570 1.939 1.00 89.44 71 LYS A O 1
ATOM 564 N N . GLU A 1 72 ? 1.951 -8.086 1.706 1.00 87.62 72 GLU A N 1
ATOM 565 C CA . GLU A 1 72 ? 2.801 -7.237 0.876 1.00 87.62 72 GLU A CA 1
ATOM 566 C C . GLU A 1 72 ? 2.622 -7.576 -0.600 1.00 87.62 72 GLU A C 1
ATOM 568 O O . GLU A 1 72 ? 2.504 -8.742 -0.974 1.00 87.62 72 GLU A O 1
ATOM 573 N N . ASP A 1 73 ? 2.596 -6.546 -1.434 1.00 86.06 73 ASP A N 1
ATOM 574 C CA . ASP A 1 73 ? 2.492 -6.673 -2.880 1.00 86.06 73 ASP A CA 1
ATOM 575 C C . ASP A 1 73 ? 3.455 -5.665 -3.503 1.00 86.06 73 ASP A C 1
ATOM 577 O O . ASP A 1 73 ? 3.143 -4.488 -3.660 1.00 86.06 73 ASP A O 1
ATOM 581 N N . ILE A 1 74 ? 4.674 -6.121 -3.777 1.00 83.75 74 ILE A N 1
ATOM 582 C CA . ILE A 1 74 ? 5.785 -5.285 -4.243 1.00 83.75 74 ILE A CA 1
ATOM 583 C C . ILE A 1 74 ? 6.088 -5.649 -5.705 1.00 83.75 74 ILE A C 1
ATOM 585 O O . ILE A 1 74 ? 6.080 -6.840 -6.042 1.00 83.75 74 ILE A O 1
ATOM 589 N N . PRO A 1 75 ? 6.384 -4.674 -6.588 1.00 80.62 75 PRO A N 1
ATOM 590 C CA . PRO A 1 75 ? 6.798 -4.972 -7.954 1.00 80.62 75 PRO A CA 1
ATOM 591 C C . PRO A 1 75 ? 8.107 -5.779 -7.951 1.00 80.62 75 PRO A C 1
ATOM 593 O O . PRO A 1 75 ? 9.110 -5.372 -7.375 1.00 80.62 75 PRO A O 1
ATOM 596 N N . THR A 1 76 ? 8.096 -6.960 -8.577 1.00 75.19 76 THR A N 1
ATOM 597 C CA . THR A 1 76 ? 9.204 -7.930 -8.471 1.00 75.19 76 THR A CA 1
ATOM 598 C C . THR A 1 76 ? 10.445 -7.500 -9.254 1.00 75.19 76 THR A C 1
ATOM 600 O O . THR A 1 76 ? 11.557 -7.618 -8.749 1.00 75.19 76 THR A O 1
ATOM 603 N N . ASN A 1 77 ? 10.245 -6.983 -10.471 1.00 75.44 77 ASN A N 1
ATOM 604 C CA . ASN A 1 77 ? 11.326 -6.660 -11.410 1.00 75.44 77 ASN A CA 1
ATOM 605 C C . ASN A 1 77 ? 11.534 -5.153 -11.611 1.00 75.44 77 ASN A C 1
ATOM 607 O O . ASN A 1 77 ? 12.576 -4.748 -12.120 1.00 75.44 77 ASN A O 1
ATOM 611 N N . GLU A 1 78 ? 10.560 -4.331 -11.214 1.00 80.88 78 GLU A N 1
ATOM 612 C CA . GLU A 1 78 ? 10.598 -2.879 -11.392 1.00 80.88 78 GLU A CA 1
ATOM 613 C C . GLU A 1 78 ? 10.674 -2.156 -10.052 1.00 80.88 78 GLU A C 1
ATOM 615 O O . GLU A 1 78 ? 10.380 -2.721 -8.997 1.00 80.88 78 GLU A O 1
ATOM 620 N N . LYS A 1 79 ? 11.047 -0.878 -10.117 1.00 77.75 79 LYS A N 1
ATOM 621 C CA . LYS A 1 79 ? 11.142 -0.007 -8.949 1.00 77.75 79 LYS A CA 1
ATOM 622 C C . LYS A 1 79 ? 9.765 0.397 -8.416 1.00 77.75 79 LYS A C 1
ATOM 624 O O . LYS A 1 79 ? 9.558 0.368 -7.206 1.00 77.75 79 LYS A O 1
ATOM 629 N N . ASP A 1 80 ? 8.838 0.729 -9.313 1.00 79.94 80 ASP A N 1
ATOM 630 C CA . ASP A 1 80 ? 7.489 1.185 -8.980 1.00 79.94 80 ASP A CA 1
ATOM 631 C C . ASP A 1 80 ? 6.413 0.504 -9.848 1.00 79.94 80 ASP A C 1
ATOM 633 O O . ASP A 1 80 ? 6.689 -0.160 -10.854 1.00 79.94 80 ASP A O 1
ATOM 637 N N . TRP A 1 81 ? 5.151 0.652 -9.444 1.00 82.19 81 TRP A N 1
ATOM 638 C CA . TRP A 1 81 ? 4.007 0.079 -10.160 1.00 82.19 81 TRP A CA 1
ATOM 639 C C . TRP A 1 81 ? 3.733 0.752 -11.509 1.00 82.19 81 TRP A C 1
ATOM 641 O O . TRP A 1 81 ? 3.093 0.160 -12.384 1.00 82.19 81 TRP A O 1
ATOM 651 N N . ASN A 1 82 ? 4.193 1.987 -11.702 1.00 84.38 82 ASN A N 1
ATOM 652 C CA . ASN A 1 82 ? 4.025 2.711 -12.953 1.00 84.38 82 ASN A CA 1
ATOM 653 C C . ASN A 1 82 ? 4.922 2.136 -14.058 1.00 84.38 82 ASN A C 1
ATOM 655 O O . ASN A 1 82 ? 4.475 1.993 -15.197 1.00 84.38 82 ASN A O 1
ATOM 659 N N . ASP A 1 83 ? 6.142 1.739 -13.725 1.00 83.12 83 ASP A N 1
ATOM 660 C CA . ASP A 1 83 ? 7.089 1.112 -14.639 1.00 83.12 83 ASP A CA 1
ATOM 661 C C . ASP A 1 83 ? 6.652 -0.308 -15.011 1.00 83.12 83 ASP A C 1
ATOM 663 O O . ASP A 1 83 ? 6.700 -0.664 -16.193 1.00 83.12 83 ASP A O 1
ATOM 667 N N . VAL A 1 84 ? 6.077 -1.066 -14.064 1.00 83.94 84 VAL A N 1
ATOM 668 C CA . VAL A 1 84 ? 5.422 -2.354 -14.376 1.00 83.94 84 VAL A CA 1
ATOM 669 C C . VAL A 1 84 ? 4.333 -2.155 -15.429 1.00 83.94 84 VAL A C 1
ATOM 671 O O . VAL A 1 84 ? 4.285 -2.875 -16.430 1.00 83.94 84 VAL A O 1
ATOM 674 N N . ARG A 1 85 ? 3.473 -1.147 -15.239 1.00 82.50 85 ARG A N 1
ATOM 675 C CA . ARG A 1 85 ? 2.392 -0.842 -16.182 1.00 82.50 85 ARG A CA 1
ATOM 676 C C . ARG A 1 85 ? 2.940 -0.454 -17.556 1.00 82.50 85 ARG A C 1
ATOM 678 O O . ARG A 1 85 ? 2.423 -0.932 -18.564 1.00 82.50 85 ARG A O 1
ATOM 685 N N . LYS A 1 86 ? 3.979 0.385 -17.623 1.00 82.44 86 LYS A N 1
ATOM 686 C CA . LYS A 1 86 ? 4.606 0.777 -18.898 1.00 82.44 86 LYS A CA 1
ATOM 687 C C . LYS A 1 86 ? 5.176 -0.428 -19.642 1.00 82.44 86 LYS A C 1
ATOM 689 O O . LYS A 1 86 ? 4.936 -0.542 -20.844 1.00 82.44 86 LYS A O 1
ATOM 694 N N . LYS A 1 87 ? 5.868 -1.342 -18.950 1.00 80.50 87 LYS A N 1
ATOM 695 C CA . LYS A 1 87 ? 6.379 -2.576 -19.567 1.00 80.50 87 LYS A CA 1
ATOM 696 C C . LYS A 1 87 ? 5.252 -3.435 -20.120 1.00 80.50 87 LYS A C 1
ATOM 698 O O . LYS A 1 87 ? 5.306 -3.800 -21.292 1.00 80.50 87 LYS A O 1
ATOM 703 N N . GLN A 1 88 ? 4.192 -3.655 -19.343 1.00 78.81 88 GLN A N 1
ATOM 704 C CA . GLN A 1 88 ? 3.036 -4.434 -19.793 1.00 78.81 88 GLN A CA 1
ATOM 705 C C . GLN A 1 88 ? 2.379 -3.834 -21.050 1.00 78.81 88 GLN A C 1
ATOM 707 O O . GLN A 1 88 ? 2.045 -4.571 -21.975 1.00 78.81 88 GLN A O 1
ATOM 712 N N . VAL A 1 89 ? 2.243 -2.504 -21.120 1.00 76.69 89 VAL A N 1
ATOM 713 C CA . VAL A 1 89 ? 1.715 -1.811 -22.309 1.00 76.69 89 VAL A CA 1
ATOM 714 C C . VAL A 1 89 ? 2.670 -1.942 -23.502 1.00 76.69 89 VAL A C 1
ATOM 716 O O . VAL A 1 89 ? 2.217 -2.216 -24.612 1.00 76.69 89 VAL A O 1
ATOM 719 N N . SER A 1 90 ? 3.984 -1.805 -23.292 1.00 73.38 90 SER A N 1
ATOM 720 C CA . SER A 1 90 ? 4.976 -1.963 -24.367 1.00 73.38 90 SER A CA 1
ATOM 721 C C . SER A 1 90 ? 5.019 -3.387 -24.934 1.00 73.38 90 SER A C 1
ATOM 723 O O . SER A 1 90 ? 5.090 -3.569 -26.147 1.00 73.38 90 SER A O 1
ATOM 725 N N . GLU A 1 91 ? 4.890 -4.406 -24.082 1.00 68.81 91 GLU A N 1
ATOM 726 C CA . GLU A 1 91 ? 4.857 -5.811 -24.493 1.00 68.81 91 GLU A CA 1
ATOM 727 C C . GLU A 1 91 ? 3.562 -6.173 -25.228 1.00 68.81 91 GLU A C 1
ATOM 729 O O . GLU A 1 91 ? 3.582 -6.983 -26.155 1.00 68.81 91 GLU A O 1
ATOM 734 N N . GLN A 1 92 ? 2.431 -5.576 -24.841 1.00 61.38 92 GLN A N 1
ATOM 735 C CA . GLN A 1 92 ? 1.163 -5.731 -25.558 1.00 61.38 92 GLN A CA 1
ATOM 736 C C . GLN A 1 92 ? 1.241 -5.113 -26.960 1.00 61.38 92 GLN A C 1
ATOM 738 O O . GLN A 1 92 ? 0.877 -5.776 -27.928 1.00 61.38 92 GLN A O 1
ATOM 743 N N . GLN A 1 93 ? 1.815 -3.913 -27.093 1.00 58.81 93 GLN A N 1
ATOM 744 C CA . GLN A 1 93 ? 2.014 -3.269 -28.397 1.00 58.81 93 GLN A CA 1
ATOM 745 C C . GLN A 1 93 ? 3.006 -4.035 -29.287 1.00 58.81 93 GLN A C 1
ATOM 747 O O . GLN A 1 93 ? 2.773 -4.164 -30.489 1.00 58.81 93 GLN A O 1
ATOM 752 N N . ALA A 1 94 ? 4.065 -4.611 -28.705 1.00 58.53 94 ALA A N 1
ATOM 753 C CA . ALA A 1 94 ? 5.019 -5.454 -29.428 1.00 58.53 94 ALA A CA 1
ATOM 754 C C . ALA A 1 94 ? 4.399 -6.785 -29.900 1.00 58.53 94 ALA A C 1
ATOM 756 O O . ALA A 1 94 ? 4.732 -7.279 -30.973 1.00 58.53 94 ALA A O 1
ATOM 757 N N . LYS A 1 95 ? 3.467 -7.372 -29.136 1.00 52.84 95 LYS A N 1
ATOM 758 C CA . LYS A 1 95 ? 2.746 -8.596 -29.543 1.00 52.84 95 LYS A CA 1
ATOM 759 C C . LYS A 1 95 ? 1.693 -8.338 -30.621 1.00 52.84 95 LYS A C 1
ATOM 761 O O . LYS A 1 95 ? 1.435 -9.227 -31.432 1.00 52.84 95 LYS A O 1
ATOM 766 N N . GLU A 1 96 ? 1.115 -7.142 -30.667 1.00 52.22 96 GLU A N 1
ATOM 767 C CA . GLU A 1 96 ? 0.204 -6.727 -31.742 1.00 52.22 96 GLU A CA 1
ATOM 768 C C . GLU A 1 96 ? 0.929 -6.434 -33.067 1.00 52.22 96 GLU A C 1
ATOM 770 O O . GLU A 1 96 ? 0.314 -6.523 -34.129 1.00 52.22 96 GLU A O 1
ATOM 775 N N . THR A 1 97 ? 2.242 -6.171 -33.045 1.00 42.28 97 THR A N 1
ATOM 776 C CA . THR A 1 97 ? 3.045 -5.951 -34.263 1.00 42.28 97 THR A CA 1
ATOM 777 C C . THR A 1 97 ? 3.550 -7.237 -34.936 1.00 42.28 97 THR A C 1
ATOM 779 O O . THR A 1 97 ? 4.008 -7.169 -36.075 1.00 42.28 97 THR A O 1
ATOM 782 N N . THR A 1 98 ? 3.404 -8.415 -34.311 1.00 42.94 98 THR A N 1
ATOM 783 C CA . THR A 1 98 ? 3.932 -9.697 -34.842 1.00 42.94 98 THR A CA 1
ATOM 784 C C . THR A 1 98 ? 2.857 -10.739 -35.181 1.00 42.94 98 THR A C 1
ATOM 786 O O . THR A 1 98 ? 3.176 -11.906 -35.406 1.00 42.94 98 THR A O 1
ATOM 789 N N . GLN A 1 99 ? 1.577 -10.358 -35.261 1.00 40.56 99 GLN A N 1
ATOM 790 C CA . GLN A 1 99 ? 0.535 -11.241 -35.800 1.00 40.56 99 GLN A CA 1
ATOM 791 C C . GLN A 1 99 ? 0.276 -10.932 -37.285 1.00 40.56 99 GLN A C 1
ATOM 793 O O . GLN A 1 99 ? -0.103 -9.804 -37.610 1.00 40.56 99 GLN A O 1
ATOM 798 N N . PRO A 1 100 ? 0.407 -11.904 -38.212 1.00 42.69 100 PRO A N 1
ATOM 799 C CA . PRO A 1 100 ? -0.070 -11.719 -39.574 1.00 42.69 100 PRO A CA 1
ATOM 800 C C . PRO A 1 100 ? -1.596 -11.574 -39.535 1.00 42.69 100 PRO A C 1
ATOM 802 O O . PRO A 1 100 ? -2.316 -12.501 -39.157 1.00 42.69 100 PRO A O 1
ATOM 805 N N . LYS A 1 101 ? -2.097 -10.394 -39.919 1.00 40.78 101 LYS A N 1
ATOM 806 C CA . LYS A 1 101 ? -3.527 -10.129 -40.119 1.00 40.78 101 LYS A CA 1
ATOM 807 C C . LYS A 1 101 ? -4.097 -11.161 -41.100 1.00 40.78 101 LYS A C 1
ATOM 809 O O . LYS A 1 101 ? -3.933 -11.021 -42.309 1.00 40.78 101 LYS A O 1
ATOM 814 N N . LYS A 1 102 ? -4.821 -12.173 -40.611 1.00 39.22 102 LYS A N 1
ATOM 815 C CA . LYS A 1 102 ? -5.742 -12.947 -41.457 1.00 39.22 102 LYS A CA 1
ATOM 816 C C . LYS A 1 102 ? -6.917 -12.038 -41.826 1.00 39.22 102 LYS A C 1
ATOM 818 O O . LYS A 1 102 ? -7.890 -11.939 -41.080 1.00 39.22 102 LYS A O 1
ATOM 823 N N . MET A 1 103 ? -6.802 -11.347 -42.961 1.00 37.03 103 MET A N 1
ATOM 824 C CA . MET A 1 103 ? -7.924 -10.666 -43.611 1.00 37.03 103 MET A CA 1
ATOM 825 C C . MET A 1 103 ? -8.998 -11.708 -43.937 1.00 37.03 103 MET A C 1
ATOM 827 O O . MET A 1 103 ? -8.751 -12.656 -44.679 1.00 37.03 103 MET A O 1
ATOM 831 N N . LYS A 1 104 ? -10.194 -11.544 -43.366 1.00 38.97 104 LYS A N 1
ATOM 832 C CA . LYS A 1 104 ? -11.386 -12.241 -43.857 1.00 38.97 104 LYS A CA 1
ATOM 833 C C . LYS A 1 104 ? -11.785 -11.588 -45.190 1.00 38.97 104 LYS A C 1
ATOM 835 O O . LYS A 1 104 ? -11.826 -10.358 -45.236 1.00 38.97 104 LYS A O 1
ATOM 840 N N . PRO A 1 105 ? -12.064 -12.358 -46.255 1.00 39.38 105 PRO A N 1
ATOM 841 C CA . PRO A 1 105 ? -12.472 -11.788 -47.532 1.00 39.38 105 PRO A CA 1
ATOM 842 C C . PRO A 1 105 ? -13.831 -11.096 -47.384 1.00 39.38 105 PRO A C 1
ATOM 844 O O . PRO A 1 105 ? -14.783 -11.664 -46.841 1.00 39.38 105 PRO A O 1
ATOM 847 N N . ILE A 1 106 ? -13.892 -9.847 -47.840 1.00 47.06 106 ILE A N 1
ATOM 848 C CA . ILE A 1 106 ? -15.120 -9.062 -47.961 1.00 47.06 106 ILE A CA 1
ATOM 849 C C . ILE A 1 106 ? -15.939 -9.728 -49.070 1.00 47.06 106 ILE A C 1
ATOM 851 O O . ILE A 1 106 ? -15.471 -9.826 -50.200 1.00 47.06 106 ILE A O 1
ATOM 855 N N . LYS A 1 107 ? -17.131 -10.237 -48.741 1.00 42.91 107 LYS A N 1
ATOM 856 C CA . LYS A 1 107 ? -18.075 -10.712 -49.756 1.00 42.91 107 LYS A CA 1
ATOM 857 C C . LYS A 1 107 ? -18.597 -9.498 -50.517 1.00 42.91 107 LYS A C 1
ATOM 859 O O . LYS A 1 107 ? -19.298 -8.667 -49.944 1.00 42.91 107 LYS A O 1
ATOM 864 N N . GLU A 1 108 ? -18.219 -9.412 -51.782 1.00 43.62 108 GLU A N 1
ATOM 865 C CA . GLU A 1 108 ? -18.790 -8.502 -52.763 1.00 43.62 108 GLU A CA 1
ATOM 866 C C . GLU A 1 108 ? -20.271 -8.878 -52.928 1.00 43.62 108 GLU A C 1
ATOM 868 O O . GLU A 1 108 ? -20.605 -9.977 -53.369 1.00 43.62 108 GLU A O 1
ATOM 873 N N . VAL A 1 109 ? -21.172 -8.022 -52.447 1.00 47.78 109 VAL A N 1
ATOM 874 C CA . VAL A 1 109 ? -22.604 -8.162 -52.720 1.00 47.78 109 VAL A CA 1
ATOM 875 C C . VAL A 1 109 ? -22.821 -7.593 -54.114 1.00 47.78 109 VAL A C 1
ATOM 877 O O . VAL A 1 109 ? -22.869 -6.374 -54.287 1.00 47.78 109 VAL A O 1
ATOM 880 N N . GLU A 1 110 ? -22.918 -8.481 -55.104 1.00 45.94 110 GLU A N 1
ATOM 881 C CA . GLU A 1 110 ? -23.455 -8.153 -56.421 1.00 45.94 110 GLU A CA 1
ATOM 882 C C . GLU A 1 110 ? -24.846 -7.535 -56.239 1.00 45.94 110 GLU A C 1
ATOM 884 O O . GLU A 1 110 ? -25.785 -8.168 -55.752 1.00 45.94 110 GLU A O 1
ATOM 889 N N . ARG A 1 111 ? -24.975 -6.258 -56.604 1.00 41.56 111 ARG A N 1
ATOM 890 C CA . ARG A 1 111 ? -26.274 -5.634 -56.837 1.00 41.56 111 ARG A CA 1
ATOM 891 C C . ARG A 1 111 ? -26.775 -6.138 -58.185 1.00 41.56 111 ARG A C 1
ATOM 893 O O . ARG A 1 111 ? -26.382 -5.607 -59.219 1.00 41.56 111 ARG A O 1
ATOM 900 N N . SER A 1 112 ? -27.619 -7.164 -58.162 1.00 50.44 112 SER A N 1
ATOM 901 C CA . SER A 1 112 ? -28.469 -7.506 -59.300 1.00 50.44 112 SER A CA 1
ATOM 902 C C . SER A 1 112 ? -29.429 -6.344 -59.572 1.00 50.44 112 SER A C 1
ATOM 904 O O . SER A 1 112 ? -30.112 -5.874 -58.658 1.00 50.44 112 SER A O 1
ATOM 906 N N . VAL A 1 113 ? -29.400 -5.867 -60.816 1.00 48.94 113 VAL A N 1
ATOM 907 C CA . VAL A 1 113 ? -30.407 -4.997 -61.444 1.00 48.94 113 VAL A CA 1
ATOM 908 C C . VAL A 1 113 ? -31.648 -5.822 -61.761 1.00 48.94 113 VAL A C 1
ATOM 910 O O . VAL A 1 113 ? -31.466 -7.006 -62.129 1.00 48.94 113 VAL A O 1
#

Secondary structure (DSSP, 8-state):
-HHHHHHHHTTTT--S------SSS-HHHHHHHHHHHHHTT------EE---SSHHHHHHHHHHHTTS--EE---SSSSSHHHHHHHHHHHHHHHHTSS---PPPP-------

Sequence (113 aa):
IDMLSHWSIKQNKIQNARLVSMHGLKSKTVIQSLMDAKKEGHDIKEVIMAVDNDKAGKDFIQTMKCFVDLKEDIPTNEKDWNDVRKKQVSEQQAKETTQPKKMKPIKEVERSV

Organism: NCBI:txid1890302

pLDDT: mean 77.6, std 16.3, range [37.03, 92.38]

Foldseek 3Di:
DQQVLVCVVCVVPDDPDDGDDPVDLDPCRVVVVVVVCVVVVHDDPAAEDEDFPDPVSVVSVVVVVVVDPHHYDYDDPDRGSVVVSVVVVVVVVVVVVPDDPPDDDDPDPDPDD